Protein AF-A0A176J4G0-F1 (afdb_monomer)

Secondary structure (DSSP, 8-state):
-HHHHHHHHHHHHHHHHHHHHHHHHHHHHHHHHHHHHHHHHHHHHHHHHHHHHHHHHHHHHHHHHHHHS-------HHHHHHHHHT-TT----HHHHHHHHHHHHHHHHHHHHHHHHHHHHHHHHHHHTHHHHHHHHHHHHHHHT--

Foldseek 3Di:
DVVVVVVVVVVVVVVVVVVVVVVVVVVVVVVVVVVVVVVVVLVVLLVVLVVLQVQLVVLLVVLVCCLVPVPDPQDDLVRQVVVQVVDPVRPDDPVVSVVVSVVVRVVSNVVSNVVSVVSNVVSVCSNVVSVVVNVVSVVVVVVVVVD

Radius of gyration: 36.3 Å; Cα contacts (8 Å, |Δi|>4): 70; chains: 1; bounding box: 66×18×117 Å

Sequence (147 aa):
MISLIVLFIAFMIIAAAGMAIFISKKEQQKGELDMTFRNLYVYLVLFATLMMSIGGSVGVFMSAADYLSAPSYQQSYTDFKAMKEGNPKEKATDEEIRAQYEDALQFEKERTRANALNGIIKSLGWIVIPLPVFLYFQRQVRLSKKD

Structure (mmCIF, N/CA/C/O backbone):
data_AF-A0A176J4G0-F1
#
_entry.id   AF-A0A176J4G0-F1
#
loop_
_atom_site.group_PDB
_atom_site.id
_atom_site.type_symbol
_atom_site.label_atom_id
_atom_site.label_alt_id
_atom_site.label_comp_id
_atom_site.label_asym_id
_atom_site.label_entity_id
_atom_site.label_seq_id
_atom_site.pdbx_PDB_ins_code
_atom_site.Cartn_x
_atom_site.Cartn_y
_atom_site.Cartn_z
_atom_site.occupancy
_atom_site.B_iso_or_equiv
_atom_site.auth_seq_id
_atom_site.auth_comp_id
_atom_site.auth_asym_id
_atom_site.auth_atom_id
_atom_site.pdbx_PDB_model_num
ATOM 1 N N . MET A 1 1 ? -26.372 2.934 76.018 1.00 70.69 1 MET A N 1
ATOM 2 C CA . MET A 1 1 ? -26.181 1.816 75.063 1.00 70.69 1 MET A CA 1
ATOM 3 C C . MET A 1 1 ? -26.959 2.005 73.763 1.00 70.69 1 MET A C 1
ATOM 5 O O . MET A 1 1 ? -26.332 1.949 72.720 1.00 70.69 1 MET A O 1
ATOM 9 N N . ILE A 1 2 ? -28.264 2.312 73.790 1.00 82.06 2 ILE A N 1
ATOM 10 C CA . ILE A 1 2 ? -29.081 2.500 72.566 1.00 82.06 2 ILE A CA 1
ATOM 11 C C . ILE A 1 2 ? -28.533 3.612 71.647 1.00 82.06 2 ILE A C 1
ATOM 13 O O . ILE A 1 2 ? -28.369 3.391 70.454 1.00 82.06 2 ILE A O 1
ATOM 17 N N . SER A 1 3 ? -28.152 4.769 72.202 1.00 84.50 3 SER A N 1
ATOM 18 C CA . SER A 1 3 ? -27.564 5.881 71.426 1.00 84.50 3 SER A CA 1
ATOM 19 C C . SER A 1 3 ? -26.260 5.497 70.695 1.00 84.50 3 SER A C 1
ATOM 21 O O . SER A 1 3 ? -26.066 5.855 69.538 1.00 84.50 3 SER A O 1
ATOM 23 N N . LEU A 1 4 ? -25.413 4.671 71.320 1.00 86.50 4 LEU A N 1
ATOM 24 C CA . LEU A 1 4 ? -24.169 4.158 70.727 1.00 86.50 4 LEU A CA 1
ATOM 25 C C . LEU A 1 4 ? -24.429 3.197 69.558 1.00 86.50 4 LEU A C 1
ATOM 27 O O . LEU A 1 4 ? -23.716 3.235 68.560 1.00 86.50 4 LEU A O 1
ATOM 31 N N . ILE A 1 5 ? -25.475 2.372 69.663 1.00 88.38 5 ILE A N 1
ATOM 32 C CA . ILE A 1 5 ? -25.882 1.437 68.605 1.00 88.38 5 ILE A CA 1
ATOM 33 C C . ILE A 1 5 ? -26.406 2.204 67.384 1.00 88.38 5 ILE A C 1
ATOM 35 O O . ILE A 1 5 ? -26.027 1.894 66.259 1.00 88.38 5 ILE A O 1
ATOM 39 N N . VAL A 1 6 ? -27.218 3.245 67.592 1.00 90.44 6 VAL A N 1
ATOM 40 C CA . VAL A 1 6 ? -27.746 4.078 66.496 1.00 90.44 6 VAL A CA 1
ATOM 41 C C . VAL A 1 6 ? -26.619 4.809 65.760 1.00 90.44 6 VAL A C 1
ATOM 43 O O . VAL A 1 6 ? -26.606 4.840 64.530 1.00 90.44 6 VAL A O 1
ATOM 46 N N . LEU A 1 7 ? -25.635 5.336 66.494 1.00 89.25 7 LEU A N 1
ATOM 47 C CA . LEU A 1 7 ? -24.474 6.021 65.915 1.00 89.25 7 LEU A CA 1
ATOM 48 C C . LEU A 1 7 ? -23.591 5.067 65.096 1.00 89.25 7 LEU A C 1
ATOM 50 O O . LEU A 1 7 ? -23.122 5.424 64.017 1.00 89.25 7 LEU A O 1
ATOM 54 N N . PHE A 1 8 ? -23.422 3.833 65.574 1.00 89.25 8 PHE A N 1
ATOM 55 C CA . PHE A 1 8 ? -22.681 2.792 64.864 1.00 89.25 8 PHE A CA 1
ATOM 56 C C . PHE A 1 8 ? -23.388 2.349 63.573 1.00 89.25 8 PHE A C 1
ATOM 58 O O . PHE A 1 8 ? -22.748 2.204 62.532 1.00 89.25 8 PHE A O 1
ATOM 65 N N . ILE A 1 9 ? -24.716 2.197 63.609 1.00 90.56 9 ILE A N 1
ATOM 66 C CA . ILE A 1 9 ? -25.519 1.862 62.424 1.00 90.56 9 ILE A CA 1
ATOM 67 C C . ILE A 1 9 ? -25.454 2.993 61.388 1.00 90.56 9 ILE A C 1
ATOM 69 O O . ILE A 1 9 ? -25.227 2.728 60.209 1.00 90.56 9 ILE A O 1
ATOM 73 N N . ALA A 1 10 ? -25.582 4.254 61.815 1.00 89.31 10 ALA A N 1
ATOM 74 C CA . ALA A 1 10 ? -25.460 5.404 60.920 1.00 89.31 10 ALA A CA 1
ATOM 75 C C . ALA A 1 10 ? -24.073 5.472 60.253 1.00 89.31 10 ALA A C 1
ATOM 77 O O . ALA A 1 10 ? -23.976 5.693 59.046 1.00 89.31 10 ALA A O 1
ATOM 78 N N . PHE A 1 11 ? -23.003 5.207 61.010 1.00 91.88 11 PHE A N 1
ATOM 79 C CA . PHE A 1 11 ? -21.640 5.144 60.479 1.00 91.88 11 PHE A CA 1
ATOM 80 C C . PHE A 1 11 ? -21.469 4.031 59.433 1.00 91.88 11 PHE A C 1
ATOM 82 O O . PHE A 1 11 ? -20.905 4.272 58.366 1.00 91.88 11 PHE A O 1
ATOM 89 N N . MET A 1 12 ? -22.008 2.835 59.693 1.00 90.38 12 MET A N 1
ATOM 90 C CA . MET A 1 12 ? -21.959 1.708 58.752 1.00 90.38 12 MET A CA 1
ATOM 91 C C . MET A 1 12 ? -22.694 2.004 57.441 1.00 90.38 12 MET A C 1
ATOM 93 O O . MET A 1 12 ? -22.205 1.642 56.373 1.00 90.38 12 MET A O 1
ATOM 97 N N . ILE A 1 13 ? -23.833 2.701 57.497 1.00 90.81 13 ILE A N 1
ATOM 98 C CA . ILE A 1 13 ? -24.586 3.093 56.297 1.00 90.81 13 ILE A CA 1
ATOM 99 C C . ILE A 1 13 ? -23.786 4.097 55.458 1.00 90.81 13 ILE A C 1
ATOM 101 O O . ILE A 1 13 ? -23.693 3.945 54.241 1.00 90.81 13 ILE A O 1
ATOM 105 N N . ILE A 1 1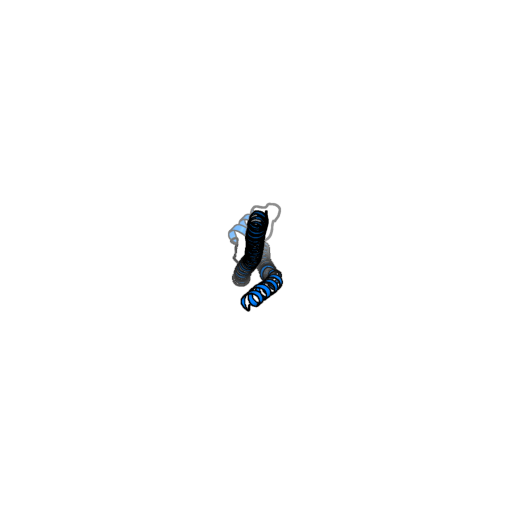4 ? -23.158 5.089 56.097 1.00 89.38 14 ILE A N 1
ATOM 106 C CA . ILE A 1 14 ? -22.323 6.083 55.405 1.00 89.38 14 ILE A CA 1
ATOM 107 C C . ILE A 1 14 ? -21.087 5.417 54.786 1.00 89.38 14 ILE A C 1
ATOM 109 O O . ILE A 1 14 ? -20.750 5.693 53.634 1.00 89.38 14 ILE A O 1
ATOM 113 N N . ALA A 1 15 ? -20.441 4.500 55.512 1.00 84.75 15 ALA A N 1
ATOM 114 C CA . ALA A 1 15 ? -19.300 3.742 55.009 1.00 84.75 15 ALA A CA 1
ATOM 115 C C . ALA A 1 15 ? -19.682 2.858 53.809 1.00 84.75 15 ALA A C 1
ATOM 117 O O . ALA A 1 15 ? -18.977 2.859 52.799 1.00 84.75 15 ALA A O 1
ATOM 118 N N . ALA A 1 16 ? -20.821 2.161 53.876 1.00 82.19 16 ALA A N 1
ATOM 119 C CA . ALA A 1 16 ? -21.328 1.338 52.781 1.00 82.19 16 ALA A CA 1
ATOM 120 C C . ALA A 1 16 ? -21.687 2.177 51.542 1.00 82.19 16 ALA A C 1
ATOM 122 O O . ALA A 1 16 ? -21.316 1.812 50.426 1.00 82.19 16 ALA A O 1
ATOM 123 N N . ALA A 1 17 ? -22.337 3.330 51.728 1.00 82.94 17 ALA A N 1
ATOM 124 C CA . ALA A 1 17 ? -22.653 4.255 50.641 1.00 82.94 17 ALA A CA 1
ATOM 125 C C . ALA A 1 17 ? -21.380 4.822 49.987 1.00 82.94 17 ALA A C 1
ATOM 127 O O . ALA A 1 17 ? -21.266 4.839 48.761 1.00 82.94 17 ALA A O 1
ATOM 128 N N . GLY A 1 18 ? -20.387 5.216 50.792 1.00 83.31 18 GLY A N 1
ATOM 129 C CA . GLY A 1 18 ? -19.086 5.668 50.295 1.00 83.31 18 GLY A CA 1
ATOM 130 C C . GLY A 1 18 ? -18.355 4.587 49.493 1.00 83.31 18 GLY A C 1
ATOM 131 O O . GLY A 1 18 ? -17.811 4.869 48.425 1.00 83.31 18 GLY A O 1
ATOM 132 N N . MET A 1 19 ? -18.403 3.336 49.957 1.00 76.25 19 MET A N 1
ATOM 133 C CA . MET A 1 19 ? -17.782 2.195 49.282 1.00 76.25 19 MET A CA 1
ATOM 134 C C . MET A 1 19 ? -18.490 1.857 47.957 1.00 76.25 19 MET A C 1
ATOM 136 O O . MET A 1 19 ? -17.822 1.649 46.945 1.00 76.25 19 MET A O 1
ATOM 140 N N . ALA A 1 20 ? -19.826 1.898 47.920 1.00 73.94 20 ALA A N 1
ATOM 141 C CA . ALA A 1 20 ? -20.616 1.692 46.703 1.00 73.94 20 ALA A CA 1
ATOM 142 C C . ALA A 1 20 ? -20.340 2.759 45.629 1.00 73.94 20 ALA A C 1
ATOM 144 O O . ALA A 1 20 ? -20.169 2.432 44.451 1.00 73.94 20 ALA A O 1
ATOM 145 N N . ILE A 1 21 ? -20.229 4.031 46.027 1.00 81.81 21 ILE A N 1
ATOM 146 C CA . ILE A 1 21 ? -19.866 5.129 45.117 1.00 81.81 21 ILE A CA 1
ATOM 147 C C . ILE A 1 21 ? -18.441 4.934 44.578 1.00 81.81 21 ILE A C 1
ATOM 149 O O . ILE A 1 21 ? -18.193 5.149 43.391 1.00 81.81 21 ILE A O 1
ATOM 153 N N . PHE A 1 22 ? -17.504 4.502 45.426 1.00 75.44 22 PHE A N 1
ATOM 154 C CA . PHE A 1 22 ? -16.112 4.282 45.030 1.00 75.44 22 PHE A CA 1
ATOM 155 C C . PHE A 1 22 ? -15.964 3.129 44.026 1.00 75.44 22 PHE A C 1
ATOM 157 O O . PHE A 1 22 ? -15.253 3.267 43.028 1.00 75.44 22 PHE A O 1
ATOM 164 N N . ILE A 1 23 ? -16.676 2.019 44.249 1.00 74.62 23 ILE A N 1
ATOM 165 C CA . ILE A 1 23 ? -16.727 0.879 43.321 1.00 74.62 23 ILE A CA 1
ATOM 166 C C . ILE A 1 23 ? -17.331 1.319 41.982 1.00 74.62 23 ILE A C 1
ATOM 168 O O . ILE A 1 23 ? -16.722 1.093 40.938 1.00 74.62 23 ILE A O 1
ATOM 172 N N . SER A 1 24 ? -18.450 2.048 42.018 1.00 69.62 24 SER A N 1
ATOM 173 C CA . SER A 1 24 ? -19.135 2.521 40.807 1.00 69.62 24 SER A CA 1
ATOM 174 C C . SER A 1 24 ? -18.258 3.458 39.968 1.00 69.62 24 SER A C 1
ATOM 176 O O . SER A 1 24 ? -18.197 3.321 38.748 1.00 69.62 24 SER A O 1
ATOM 178 N N . LYS A 1 25 ? -17.515 4.379 40.604 1.00 75.88 25 LYS A N 1
ATOM 179 C CA . LYS A 1 25 ? -16.568 5.265 39.901 1.00 75.88 25 LYS A CA 1
ATOM 180 C C . LYS A 1 25 ? -15.416 4.498 39.261 1.00 75.88 25 LYS A C 1
ATOM 182 O O . LYS A 1 25 ? -15.050 4.793 38.129 1.00 75.88 25 LYS A O 1
ATOM 187 N N . LYS A 1 26 ? -14.850 3.513 39.965 1.00 68.69 26 LYS A N 1
ATOM 188 C CA . LYS A 1 26 ? -13.753 2.688 39.440 1.00 68.69 26 LYS A CA 1
ATOM 189 C C . LYS A 1 26 ? -14.202 1.860 38.235 1.00 68.69 26 LYS A C 1
ATOM 191 O O . LYS A 1 26 ? -13.443 1.709 37.283 1.00 68.69 26 LYS A O 1
ATOM 196 N N . GLU A 1 27 ? -15.423 1.340 38.272 1.00 69.88 27 GLU A N 1
ATOM 197 C CA . GLU A 1 27 ? -16.000 0.534 37.196 1.00 69.88 27 GLU A CA 1
ATOM 198 C C . GLU A 1 27 ? -16.363 1.382 35.970 1.00 69.88 27 GLU A C 1
ATOM 200 O O . GLU A 1 27 ? -16.001 1.010 34.855 1.00 69.88 27 GLU A O 1
ATOM 205 N N . GLN A 1 28 ? -16.934 2.577 36.170 1.00 72.44 28 GLN A N 1
ATOM 206 C CA . GLN A 1 28 ? -17.139 3.542 35.084 1.00 72.44 28 GLN A CA 1
ATOM 207 C C . GLN A 1 28 ? -15.824 3.988 34.441 1.00 72.44 28 GLN A C 1
ATOM 209 O O . GLN A 1 28 ? -15.699 3.940 33.222 1.00 72.44 28 GLN A O 1
ATOM 214 N N . GLN A 1 29 ? -14.821 4.350 35.244 1.00 72.00 29 GLN A N 1
ATOM 215 C CA . GLN A 1 29 ? -13.528 4.800 34.729 1.00 72.00 29 GLN A CA 1
ATOM 216 C C . GLN A 1 29 ? -12.811 3.685 33.950 1.00 72.00 29 GLN A C 1
ATOM 218 O O . GLN A 1 29 ? -12.200 3.936 32.914 1.00 72.00 29 GLN A O 1
ATOM 223 N N . LYS A 1 30 ? -12.924 2.431 34.409 1.00 69.50 30 LYS A N 1
ATOM 224 C CA . LYS A 1 30 ? -12.381 1.264 33.704 1.00 69.50 30 LYS A CA 1
ATOM 225 C C . LYS A 1 30 ? -13.118 0.997 32.385 1.00 69.50 30 LYS A C 1
ATOM 227 O O . LYS A 1 30 ? -12.459 0.696 31.394 1.00 69.50 30 LYS A O 1
ATOM 232 N N . GLY A 1 31 ? -14.445 1.146 32.359 1.00 71.44 31 GLY A N 1
ATOM 233 C CA . GLY A 1 31 ? -15.247 1.039 31.135 1.00 71.44 31 GLY A CA 1
ATOM 234 C C . GLY A 1 31 ? -14.935 2.139 30.114 1.00 71.44 31 GLY A C 1
ATOM 235 O O . GLY A 1 31 ? -14.799 1.855 28.927 1.00 71.44 31 GLY A O 1
ATOM 236 N N . GLU A 1 32 ? -14.740 3.377 30.570 1.00 71.81 32 GLU A N 1
ATOM 237 C CA . GLU A 1 32 ? -14.391 4.525 29.723 1.00 71.81 32 GLU A CA 1
ATOM 238 C C . GLU A 1 32 ? -12.991 4.383 29.096 1.00 71.81 32 GLU A C 1
ATOM 240 O O . GLU A 1 32 ? -12.802 4.630 27.899 1.00 71.81 32 GLU A O 1
ATOM 245 N N . LEU A 1 33 ? -12.011 3.907 29.874 1.00 68.88 33 LEU A N 1
ATOM 246 C CA . LEU A 1 33 ? -10.673 3.579 29.372 1.00 68.88 33 LEU A CA 1
ATOM 247 C C . LEU A 1 33 ? -10.715 2.472 28.308 1.00 68.88 33 LEU A C 1
ATOM 249 O O . LEU A 1 33 ? -10.086 2.618 27.259 1.00 68.88 33 LEU A O 1
ATOM 253 N N . ASP A 1 34 ? -11.475 1.399 28.536 1.00 77.88 34 ASP A N 1
ATOM 254 C CA . ASP A 1 34 ? -11.586 0.276 27.594 1.00 77.88 34 ASP A CA 1
ATOM 255 C C . ASP A 1 34 ? -12.228 0.703 26.259 1.00 77.88 34 ASP A C 1
ATOM 257 O O . ASP A 1 34 ? -11.716 0.402 25.176 1.00 77.88 34 ASP A O 1
ATOM 261 N N . MET A 1 35 ? -13.286 1.521 26.318 1.00 77.31 35 MET A N 1
ATOM 262 C CA . MET A 1 35 ? -13.902 2.129 25.130 1.00 77.31 35 MET A CA 1
ATOM 263 C C . MET A 1 35 ? -12.922 3.035 24.370 1.00 77.31 35 MET A C 1
ATOM 265 O O . MET A 1 35 ? -12.879 3.010 23.137 1.00 77.31 35 MET A O 1
ATOM 269 N N . THR A 1 36 ? -12.096 3.799 25.089 1.00 81.19 36 THR A N 1
ATOM 270 C CA . THR A 1 36 ? -11.095 4.693 24.490 1.00 81.19 36 THR A CA 1
ATOM 271 C C . THR A 1 36 ? -10.010 3.910 23.748 1.00 81.19 36 THR A C 1
ATOM 273 O O . THR A 1 36 ? -9.702 4.231 22.597 1.00 81.19 36 THR A O 1
ATOM 276 N N . PHE A 1 37 ? -9.466 2.847 24.350 1.00 83.50 37 PHE A N 1
ATOM 277 C CA . PHE A 1 37 ? -8.463 1.998 23.696 1.00 83.50 37 PHE A CA 1
ATOM 278 C C . PHE A 1 37 ? -9.027 1.258 22.486 1.00 83.50 37 PHE A C 1
ATOM 280 O O . PHE A 1 37 ? -8.365 1.185 21.448 1.00 83.50 37 PHE A O 1
ATOM 287 N N . ARG A 1 38 ? -10.266 0.763 22.581 1.00 84.94 38 ARG A N 1
ATOM 288 C CA . ARG A 1 38 ? -10.958 0.142 21.449 1.00 84.94 38 ARG A CA 1
ATOM 289 C C . ARG A 1 38 ? -11.099 1.120 20.287 1.00 84.94 38 ARG A C 1
ATOM 291 O O . ARG A 1 38 ? -10.759 0.773 19.159 1.00 84.94 38 ARG A O 1
ATOM 298 N N . ASN A 1 39 ? -11.550 2.343 20.557 1.00 86.12 39 ASN A N 1
ATOM 299 C CA . ASN A 1 39 ? -11.691 3.372 19.531 1.00 86.12 39 ASN A CA 1
ATOM 300 C C . ASN A 1 39 ? -10.341 3.729 18.901 1.00 86.12 39 ASN A C 1
ATOM 302 O O . ASN A 1 39 ? -10.241 3.784 17.676 1.00 86.12 39 ASN A O 1
ATOM 306 N N . LEU A 1 40 ? -9.292 3.900 19.712 1.00 88.31 40 LEU A N 1
ATOM 307 C CA . LEU A 1 40 ? -7.940 4.154 19.216 1.00 88.31 40 LEU A CA 1
ATOM 308 C C . LEU A 1 40 ? -7.461 3.031 18.287 1.00 88.31 40 LEU A C 1
ATOM 310 O O . LEU A 1 40 ? -6.980 3.313 17.192 1.00 88.31 40 LEU A O 1
ATOM 314 N N . TYR A 1 41 ? -7.640 1.768 18.683 1.00 90.00 41 TYR A N 1
ATOM 315 C CA . TYR A 1 41 ? -7.286 0.614 17.856 1.00 90.00 41 TYR A CA 1
ATOM 316 C C . TYR A 1 41 ? -8.015 0.629 16.507 1.00 90.00 41 TYR A C 1
ATOM 318 O O . TYR A 1 41 ? -7.382 0.506 15.459 1.00 90.00 41 TYR A O 1
ATOM 326 N N . VAL A 1 42 ? -9.334 0.838 16.520 1.00 90.00 42 VAL A N 1
ATOM 327 C CA . VAL A 1 42 ? -10.144 0.895 15.296 1.00 90.00 42 VAL A CA 1
ATOM 328 C C . VAL A 1 42 ? -9.658 2.013 14.372 1.00 90.00 42 VAL A C 1
ATOM 330 O O . VAL A 1 42 ? -9.470 1.784 13.176 1.00 90.00 42 VAL A O 1
ATOM 333 N N . TYR A 1 43 ? -9.395 3.206 14.912 1.00 90.69 43 TYR A N 1
ATOM 334 C CA . TYR A 1 43 ? -8.882 4.322 14.119 1.00 90.69 43 TYR A CA 1
ATOM 335 C C . TYR A 1 43 ? -7.471 4.075 13.581 1.00 90.69 43 TYR A C 1
ATOM 337 O O . TYR A 1 43 ? -7.201 4.455 12.445 1.00 90.69 43 TYR A O 1
ATOM 345 N N . LEU A 1 44 ? -6.592 3.401 14.326 1.00 94.25 44 LEU A N 1
ATOM 346 C CA . LEU A 1 44 ? -5.260 3.028 13.838 1.00 94.25 44 LEU A CA 1
ATOM 347 C C . LEU A 1 44 ? -5.338 2.048 12.664 1.00 94.25 44 LEU A C 1
ATOM 349 O O . LEU A 1 44 ? -4.636 2.225 11.669 1.00 94.25 44 LEU A O 1
ATOM 353 N N . VAL A 1 45 ? -6.219 1.047 12.735 1.00 92.69 45 VAL A N 1
ATOM 354 C CA . VAL A 1 45 ? -6.428 0.104 11.626 1.00 92.69 45 VAL A CA 1
ATOM 355 C C . VAL A 1 45 ? -7.020 0.815 10.404 1.00 92.69 45 VAL A C 1
ATOM 357 O O . VAL A 1 45 ? -6.558 0.613 9.277 1.00 92.69 45 VAL A O 1
ATOM 360 N N . LEU A 1 46 ? -8.008 1.693 10.605 1.00 93.19 46 LEU A N 1
ATOM 361 C CA . LEU A 1 46 ? -8.579 2.504 9.524 1.00 93.19 46 LEU A CA 1
ATOM 362 C C . LEU A 1 46 ? -7.541 3.449 8.905 1.00 93.19 46 LEU A C 1
ATOM 364 O O . LEU A 1 46 ? -7.505 3.618 7.690 1.00 93.19 46 LEU A O 1
ATOM 368 N N . PHE A 1 47 ? -6.652 4.016 9.716 1.00 95.19 47 PHE A N 1
ATOM 369 C CA . PHE A 1 47 ? -5.552 4.842 9.236 1.00 95.19 47 PHE A CA 1
ATOM 370 C C . PHE A 1 47 ? -4.547 4.031 8.408 1.00 95.19 47 PHE A C 1
ATOM 372 O O . PHE A 1 47 ? -4.177 4.445 7.310 1.00 95.19 47 PHE A O 1
ATOM 379 N N . ALA A 1 48 ? -4.148 2.848 8.880 1.00 95.06 48 ALA A N 1
ATOM 380 C CA . ALA A 1 48 ? -3.220 1.982 8.158 1.00 95.06 48 ALA A CA 1
ATOM 381 C C . ALA A 1 48 ? -3.791 1.542 6.798 1.00 95.06 48 ALA A C 1
ATOM 383 O O . ALA A 1 48 ? -3.108 1.626 5.778 1.00 95.06 48 ALA A O 1
ATOM 384 N N . THR A 1 49 ? -5.063 1.136 6.764 1.00 94.69 49 THR A N 1
ATOM 385 C CA . THR A 1 49 ? -5.757 0.744 5.522 1.00 94.69 49 THR A CA 1
ATOM 386 C C . THR A 1 49 ? -5.938 1.917 4.554 1.00 94.69 49 THR A C 1
ATOM 388 O O . THR A 1 49 ? -5.794 1.737 3.341 1.00 94.69 49 THR A O 1
ATOM 391 N N . LEU A 1 50 ? -6.171 3.129 5.067 1.00 94.75 50 LEU A N 1
ATOM 392 C CA . LEU A 1 50 ? -6.197 4.352 4.265 1.00 94.75 50 LEU A CA 1
ATOM 393 C C . LEU A 1 50 ? -4.830 4.632 3.626 1.00 94.75 50 LEU A C 1
ATOM 395 O O . LEU A 1 50 ? -4.755 4.823 2.414 1.00 94.75 50 LEU A O 1
ATOM 399 N N . MET A 1 51 ? -3.749 4.608 4.412 1.00 94.06 51 MET A N 1
ATOM 400 C CA . MET A 1 51 ? -2.385 4.812 3.904 1.00 94.06 51 MET A CA 1
ATOM 401 C C . MET A 1 51 ? -2.013 3.771 2.842 1.00 94.06 51 MET A C 1
ATOM 403 O O . MET A 1 51 ? -1.467 4.118 1.795 1.00 94.06 51 MET A O 1
ATOM 407 N N . MET A 1 52 ? -2.377 2.508 3.074 1.00 94.00 52 MET A N 1
ATOM 408 C CA . MET A 1 52 ? -2.176 1.405 2.132 1.00 94.00 52 MET A CA 1
ATOM 409 C C . MET A 1 52 ? -2.886 1.663 0.791 1.00 94.00 52 MET A C 1
ATOM 411 O O . MET A 1 52 ? -2.286 1.518 -0.275 1.00 94.00 52 MET A O 1
ATOM 415 N N . SER A 1 53 ? -4.136 2.132 0.848 1.00 95.44 53 SER A N 1
ATOM 416 C CA . SER A 1 53 ? -4.952 2.438 -0.333 1.00 95.44 53 SER A CA 1
ATOM 417 C C . SER A 1 53 ? -4.428 3.647 -1.114 1.00 95.44 53 SER A C 1
ATOM 419 O O . SER A 1 53 ? -4.437 3.637 -2.347 1.00 95.44 53 SER A O 1
ATOM 421 N N . ILE A 1 54 ? -3.939 4.681 -0.419 1.00 95.25 54 ILE A N 1
ATOM 422 C CA . ILE A 1 54 ? -3.310 5.851 -1.050 1.00 95.25 54 ILE A CA 1
ATOM 423 C C . ILE A 1 54 ? -2.028 5.429 -1.778 1.00 95.25 54 ILE A C 1
ATOM 425 O O . ILE A 1 54 ? -1.868 5.750 -2.956 1.00 95.25 54 ILE A O 1
ATOM 429 N N . GLY A 1 55 ? -1.153 4.658 -1.121 1.00 94.06 55 GLY A N 1
ATOM 430 C CA . GLY A 1 55 ? 0.076 4.145 -1.734 1.00 94.06 55 GLY A CA 1
ATOM 431 C C . GLY A 1 55 ? -0.195 3.271 -2.963 1.00 94.06 55 GLY A C 1
ATOM 432 O O . GLY A 1 55 ? 0.440 3.446 -4.003 1.00 94.06 55 GLY A O 1
ATOM 433 N N . GLY A 1 56 ? -1.197 2.389 -2.882 1.00 95.31 56 GLY A N 1
ATOM 434 C CA . GLY A 1 56 ? -1.650 1.597 -4.025 1.00 95.31 56 GLY A CA 1
ATOM 435 C C . GLY A 1 56 ? -2.163 2.466 -5.175 1.00 95.31 56 GLY A C 1
ATOM 436 O O . GLY A 1 56 ? -1.768 2.264 -6.318 1.00 95.31 56 GLY A O 1
ATOM 437 N N . SER A 1 57 ? -2.973 3.485 -4.885 1.00 95.94 57 SER A N 1
ATOM 438 C CA . SER A 1 57 ? -3.531 4.375 -5.914 1.00 95.94 57 SER A CA 1
ATOM 439 C C . SER A 1 57 ? -2.435 5.119 -6.678 1.00 95.94 57 SER A C 1
ATOM 441 O O . SER A 1 57 ? -2.420 5.090 -7.907 1.00 95.94 57 SER A O 1
ATOM 443 N N . VAL A 1 58 ? -1.472 5.719 -5.967 1.00 96.88 58 VAL A N 1
ATOM 444 C CA . VAL A 1 58 ? -0.317 6.390 -6.590 1.00 96.88 58 VAL A CA 1
ATOM 445 C C . VAL A 1 58 ? 0.481 5.411 -7.456 1.00 96.88 58 VAL A C 1
ATOM 447 O O . VAL A 1 58 ? 0.810 5.735 -8.596 1.00 96.88 58 VAL A O 1
ATOM 450 N N . GLY A 1 59 ? 0.725 4.191 -6.968 1.00 96.56 59 GLY A N 1
ATOM 451 C CA . GLY A 1 59 ? 1.440 3.161 -7.724 1.00 96.56 59 GLY A CA 1
ATOM 452 C C . GLY A 1 59 ? 0.731 2.729 -9.015 1.00 96.56 59 GLY A C 1
ATOM 453 O O . GLY A 1 59 ? 1.398 2.516 -10.030 1.00 96.56 59 GLY A O 1
ATOM 454 N N . VAL A 1 60 ? -0.609 2.665 -9.013 1.00 97.00 60 VAL A N 1
ATOM 455 C CA . VAL A 1 60 ? -1.396 2.402 -10.231 1.00 97.00 60 VAL A CA 1
ATOM 456 C C . VAL A 1 60 ? -1.188 3.519 -11.248 1.00 97.00 60 VAL A C 1
ATOM 458 O O . VAL A 1 60 ? -0.910 3.223 -12.406 1.00 97.00 60 VAL A O 1
ATOM 461 N N . PHE A 1 61 ? -1.278 4.787 -10.835 1.00 96.19 61 PHE A N 1
ATOM 462 C CA . PHE A 1 61 ? -1.083 5.920 -11.745 1.00 96.19 61 PHE A CA 1
ATOM 463 C C . PHE A 1 61 ? 0.334 5.976 -12.317 1.00 96.19 61 PHE A C 1
ATOM 465 O O . PHE A 1 61 ? 0.483 6.188 -13.517 1.00 96.19 61 PHE A O 1
ATOM 472 N N . MET A 1 62 ? 1.358 5.742 -11.492 1.00 93.69 62 MET A N 1
ATOM 473 C CA . MET A 1 62 ? 2.748 5.682 -11.957 1.00 93.69 62 MET A CA 1
ATOM 474 C C . MET A 1 62 ? 2.937 4.569 -12.987 1.00 93.69 62 MET A C 1
ATOM 476 O O . MET A 1 62 ? 3.398 4.818 -14.093 1.00 93.69 62 MET A O 1
ATOM 480 N N . SER A 1 63 ? 2.489 3.356 -12.665 1.00 94.75 63 SER A N 1
ATOM 481 C CA . SER A 1 63 ? 2.645 2.208 -13.561 1.00 94.75 63 SER A CA 1
ATOM 482 C C . SER A 1 63 ? 1.820 2.363 -14.846 1.00 94.75 63 SER A C 1
ATOM 484 O O . SER A 1 63 ? 2.246 1.947 -15.918 1.00 94.75 63 SER A O 1
ATOM 486 N N . ALA A 1 64 ? 0.643 2.991 -14.774 1.00 94.56 64 ALA A N 1
ATOM 487 C CA . ALA A 1 64 ? -0.154 3.316 -15.954 1.00 94.56 64 ALA A CA 1
ATOM 488 C C . ALA A 1 64 ? 0.531 4.372 -16.835 1.00 94.56 64 ALA A C 1
ATOM 490 O O . ALA A 1 64 ? 0.519 4.242 -18.059 1.00 94.56 64 ALA A O 1
ATOM 491 N N . ALA A 1 65 ? 1.161 5.381 -16.228 1.00 93.44 65 ALA A N 1
ATOM 492 C CA . ALA A 1 65 ? 1.971 6.351 -16.954 1.00 93.44 65 ALA A CA 1
ATOM 493 C C . ALA A 1 65 ? 3.165 5.664 -17.633 1.00 93.44 65 ALA A C 1
ATOM 495 O O . ALA A 1 65 ? 3.348 5.839 -18.831 1.00 93.44 65 ALA A O 1
ATOM 496 N N . ASP A 1 66 ? 3.895 4.796 -16.931 1.00 90.06 66 ASP A N 1
ATOM 497 C CA . ASP A 1 66 ? 5.022 4.044 -17.502 1.00 90.06 66 ASP A CA 1
ATOM 498 C C . ASP A 1 66 ? 4.593 3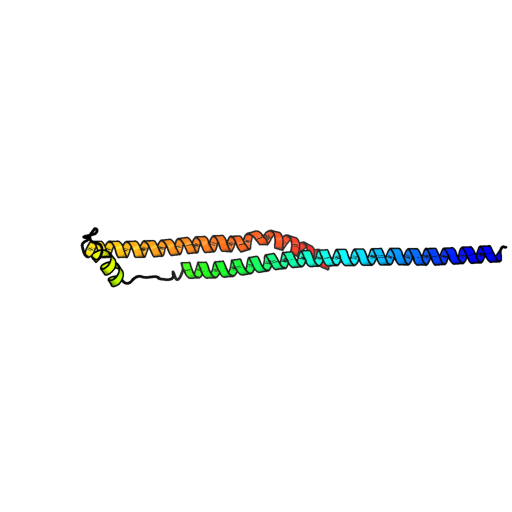.102 -18.640 1.00 90.06 66 ASP A C 1
ATOM 500 O O . ASP A 1 66 ? 5.357 2.845 -19.569 1.00 90.06 66 ASP A O 1
ATOM 504 N N . TYR A 1 67 ? 3.357 2.595 -18.615 1.00 90.75 67 TYR A N 1
ATOM 505 C CA . TYR A 1 67 ? 2.812 1.791 -19.709 1.00 90.75 67 TYR A CA 1
ATOM 506 C C . TYR A 1 67 ? 2.515 2.630 -20.965 1.00 90.75 67 TYR A C 1
ATOM 508 O O . TYR A 1 67 ? 2.802 2.197 -22.086 1.00 90.75 67 TYR A O 1
ATOM 516 N N . LEU A 1 68 ? 1.932 3.822 -20.787 1.00 90.44 68 LEU A N 1
ATOM 517 C CA . LEU A 1 68 ? 1.545 4.724 -21.879 1.00 90.44 68 LEU A CA 1
ATOM 518 C C . LEU A 1 68 ? 2.746 5.482 -22.457 1.00 90.44 68 LEU A C 1
ATOM 520 O O . LEU A 1 68 ? 2.884 5.600 -23.674 1.00 90.44 68 LEU A O 1
ATOM 524 N N . SER A 1 69 ? 3.620 5.972 -21.586 1.00 86.44 69 SER A N 1
ATOM 525 C CA . SER A 1 69 ? 4.827 6.724 -21.907 1.00 86.44 69 SER A CA 1
ATOM 526 C C . SER A 1 69 ? 6.047 5.993 -21.362 1.00 86.44 69 SER A C 1
ATOM 528 O O . SER A 1 69 ? 6.691 6.465 -20.427 1.00 86.44 69 SER A O 1
ATOM 530 N N . ALA A 1 70 ? 6.350 4.831 -21.950 1.00 74.94 70 ALA A N 1
ATOM 531 C CA . ALA A 1 70 ? 7.514 4.034 -21.577 1.00 74.94 70 ALA A CA 1
ATOM 532 C C . ALA A 1 70 ? 8.780 4.913 -21.583 1.00 74.94 70 ALA A C 1
ATOM 534 O O . ALA A 1 70 ? 9.137 5.437 -22.647 1.00 74.94 70 ALA A O 1
ATOM 535 N N . PRO A 1 71 ? 9.449 5.104 -20.429 1.00 68.31 71 PRO A N 1
ATOM 536 C CA . PRO A 1 71 ? 10.640 5.933 -20.352 1.00 68.31 71 PRO A CA 1
ATOM 537 C C . PRO A 1 71 ? 11.712 5.331 -21.254 1.00 68.31 71 PRO A C 1
ATOM 539 O O . PRO A 1 71 ? 12.167 4.204 -21.064 1.00 68.31 71 PRO A O 1
ATOM 542 N N . SER A 1 72 ? 12.083 6.072 -22.293 1.00 60.22 72 SER A N 1
ATOM 543 C CA . SER A 1 72 ? 12.993 5.566 -23.304 1.00 60.22 72 SER A CA 1
ATOM 544 C C . SER A 1 72 ? 14.431 5.798 -22.842 1.00 60.22 72 SER A C 1
ATOM 546 O O . SER A 1 72 ? 15.034 6.824 -23.152 1.00 60.22 72 SER A O 1
ATOM 548 N N . TYR A 1 73 ? 15.002 4.844 -22.109 1.00 58.53 73 TYR A N 1
ATOM 549 C CA . TYR A 1 73 ? 16.460 4.723 -22.034 1.00 58.53 73 TYR A CA 1
ATOM 550 C C . TYR A 1 73 ? 16.949 4.185 -23.387 1.00 58.53 73 TYR A C 1
ATOM 552 O O . TYR A 1 73 ? 17.249 3.007 -23.550 1.00 58.53 73 TYR A O 1
ATOM 560 N N . GLN A 1 74 ? 16.919 5.044 -24.407 1.00 64.31 74 GLN A N 1
ATOM 561 C CA . GLN A 1 74 ? 17.435 4.722 -25.730 1.00 64.31 74 GLN A CA 1
ATOM 562 C C . GLN A 1 74 ? 18.922 5.050 -25.741 1.00 64.31 74 GLN A C 1
ATOM 564 O O . GLN A 1 74 ? 19.312 6.216 -25.737 1.00 64.31 74 GLN A O 1
ATOM 569 N N . GLN A 1 75 ? 19.756 4.016 -25.751 1.00 69.56 75 GLN A N 1
ATOM 570 C CA . GLN A 1 75 ? 21.143 4.169 -26.169 1.00 69.56 75 GLN A CA 1
ATOM 571 C C . GLN A 1 75 ? 21.143 4.615 -27.637 1.00 69.56 75 GLN A C 1
ATOM 573 O O . GLN A 1 75 ? 20.383 4.072 -28.447 1.00 69.56 75 GLN A O 1
ATOM 578 N N . SER A 1 76 ? 21.957 5.614 -27.988 1.00 80.44 76 SER A N 1
ATOM 579 C CA . SER A 1 76 ? 22.083 6.041 -29.383 1.00 80.44 76 SER A CA 1
ATOM 580 C C . SER A 1 76 ? 22.596 4.879 -30.232 1.00 80.44 76 SER A C 1
ATOM 582 O O . SER A 1 76 ? 23.469 4.123 -29.796 1.00 80.44 76 SER A O 1
ATOM 584 N N . TYR A 1 77 ? 22.104 4.759 -31.467 1.00 79.06 77 TYR A N 1
ATOM 585 C CA . TYR A 1 77 ? 22.623 3.784 -32.429 1.00 79.06 77 TYR A CA 1
ATOM 586 C C . TYR A 1 77 ? 24.146 3.908 -32.601 1.00 79.06 77 TYR A C 1
ATOM 588 O O . TYR A 1 77 ? 24.839 2.904 -32.736 1.00 79.06 77 TYR A O 1
ATOM 596 N N . THR A 1 78 ? 24.685 5.131 -32.529 1.00 79.56 78 THR A N 1
ATOM 597 C CA . THR A 1 78 ? 26.133 5.387 -32.597 1.00 79.56 78 THR A CA 1
ATOM 598 C C . THR A 1 78 ? 26.892 4.706 -31.466 1.00 79.56 78 THR A C 1
ATOM 600 O O . THR A 1 78 ? 27.938 4.106 -31.698 1.00 79.56 78 THR A O 1
ATOM 603 N N . ASP A 1 79 ? 26.340 4.751 -30.258 1.00 80.94 79 ASP A N 1
ATOM 604 C CA . ASP A 1 79 ? 26.971 4.198 -29.063 1.00 80.94 79 ASP A CA 1
ATOM 605 C C . ASP A 1 79 ? 26.838 2.674 -29.053 1.00 80.94 79 ASP A C 1
ATOM 607 O O . ASP A 1 79 ? 27.756 1.963 -28.652 1.00 80.94 79 ASP A O 1
ATOM 611 N N . PHE A 1 80 ? 25.698 2.156 -29.523 1.00 80.25 80 PHE A N 1
ATOM 612 C CA . PHE A 1 80 ? 25.478 0.720 -29.698 1.00 80.25 80 PHE A CA 1
ATOM 613 C C . PHE A 1 80 ? 26.430 0.128 -30.746 1.00 80.25 80 PHE A C 1
ATOM 615 O O . PHE A 1 80 ? 27.061 -0.902 -30.506 1.00 80.25 80 PHE A O 1
ATOM 622 N N . LYS A 1 81 ? 26.595 0.822 -31.878 1.00 80.62 81 LYS A N 1
ATOM 623 C CA . LYS A 1 81 ? 27.522 0.442 -32.946 1.00 80.62 81 LYS A CA 1
ATOM 624 C C . LYS A 1 81 ? 28.975 0.464 -32.463 1.00 80.62 81 LYS A C 1
ATOM 626 O O . LYS A 1 81 ? 29.667 -0.538 -32.614 1.00 80.62 81 LYS A O 1
ATOM 631 N N . ALA A 1 82 ? 29.408 1.540 -31.802 1.00 82.25 82 ALA A N 1
ATOM 632 C CA . ALA A 1 82 ? 30.765 1.654 -31.262 1.00 82.25 82 ALA A CA 1
ATOM 633 C C . ALA A 1 82 ? 31.095 0.545 -30.241 1.00 82.25 82 ALA A C 1
ATOM 635 O O . ALA A 1 82 ? 32.213 0.029 -30.217 1.00 82.25 82 ALA A O 1
ATOM 636 N N . MET A 1 83 ? 30.115 0.133 -29.427 1.00 81.19 83 MET A N 1
ATOM 637 C CA . MET A 1 83 ? 30.266 -0.976 -28.480 1.00 81.19 83 MET A CA 1
ATOM 638 C C . MET A 1 83 ? 30.423 -2.336 -29.181 1.00 81.19 83 MET A C 1
ATOM 640 O O . MET A 1 83 ? 31.225 -3.160 -28.741 1.00 81.19 83 MET A O 1
ATOM 644 N N . LYS A 1 84 ? 29.675 -2.577 -30.266 1.00 76.81 84 LYS A N 1
ATOM 645 C CA . LYS A 1 84 ? 29.734 -3.821 -31.051 1.00 76.81 84 LYS A CA 1
ATOM 646 C C . LYS A 1 84 ? 31.015 -3.931 -31.879 1.00 76.81 84 LYS A C 1
ATOM 648 O O . LYS A 1 84 ? 31.669 -4.967 -31.847 1.00 76.81 84 LYS A O 1
ATOM 653 N N . GLU A 1 85 ? 31.425 -2.852 -32.544 1.00 75.56 85 GLU A N 1
ATOM 654 C CA . GLU A 1 85 ? 32.658 -2.808 -33.346 1.00 75.56 85 GLU A CA 1
ATOM 655 C C . GLU A 1 85 ? 33.933 -2.907 -32.490 1.00 75.56 85 GLU A C 1
ATOM 657 O O . GLU A 1 85 ? 34.941 -3.459 -32.933 1.00 75.56 85 GLU A O 1
ATOM 662 N N . GLY A 1 86 ? 33.893 -2.426 -31.241 1.00 73.81 86 GLY A N 1
ATOM 663 C CA . GLY A 1 86 ? 34.990 -2.552 -30.277 1.00 73.81 86 GLY A CA 1
ATOM 664 C C . GLY A 1 86 ? 35.200 -3.969 -29.728 1.00 73.81 86 GLY A C 1
ATOM 665 O O . GLY A 1 86 ? 36.172 -4.202 -29.006 1.00 73.81 86 GLY A O 1
ATOM 666 N N . ASN A 1 87 ? 34.318 -4.922 -30.054 1.00 74.00 87 ASN A N 1
ATOM 667 C CA . ASN A 1 87 ? 34.365 -6.286 -29.542 1.00 74.00 87 ASN A CA 1
ATOM 668 C C . ASN A 1 87 ? 34.895 -7.262 -30.619 1.00 74.00 87 ASN A C 1
ATOM 670 O O . ASN A 1 87 ? 34.160 -7.648 -31.529 1.00 74.00 87 ASN A O 1
ATOM 674 N N . PRO A 1 88 ? 36.156 -7.734 -30.536 1.00 61.28 88 PRO A N 1
ATOM 675 C CA . PRO A 1 88 ? 36.812 -8.481 -31.619 1.00 61.28 88 PRO A CA 1
ATOM 676 C C . PRO A 1 88 ? 36.205 -9.865 -31.922 1.00 61.28 88 PRO A C 1
ATOM 678 O O . PRO A 1 88 ? 36.634 -10.527 -32.869 1.00 61.28 88 PRO A O 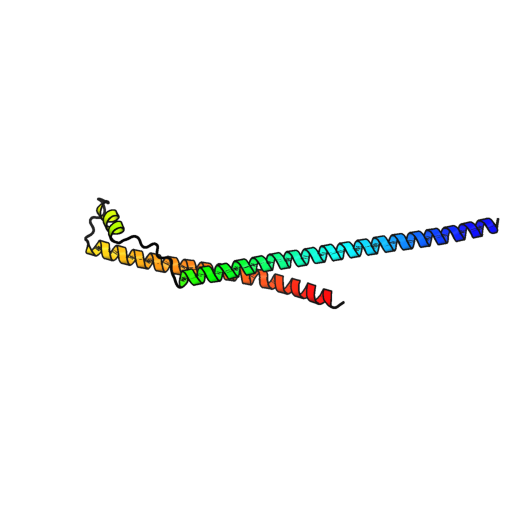1
ATOM 681 N N . LYS A 1 89 ? 35.222 -10.316 -31.130 1.00 63.44 89 LYS A N 1
ATOM 682 C CA . LYS A 1 89 ? 34.493 -11.581 -31.316 1.00 63.44 89 LYS A CA 1
ATOM 683 C C . LYS A 1 89 ? 33.220 -11.452 -32.163 1.00 63.44 89 LYS A C 1
ATOM 685 O O . LYS A 1 89 ? 32.703 -12.477 -32.591 1.00 63.44 89 LYS A O 1
ATOM 690 N N . GLU A 1 90 ? 32.734 -10.241 -32.431 1.00 62.56 90 GLU A N 1
ATOM 691 C CA . GLU A 1 90 ? 31.492 -9.998 -33.176 1.00 62.56 90 GLU A CA 1
ATOM 692 C C . GLU A 1 90 ? 31.777 -9.155 -34.425 1.00 62.56 90 GLU A C 1
ATOM 694 O O . GLU A 1 90 ? 31.526 -7.956 -34.468 1.00 62.56 90 GLU A O 1
ATOM 699 N N . LYS A 1 91 ? 32.312 -9.787 -35.476 1.00 64.38 91 LYS A N 1
ATOM 700 C CA . LYS A 1 91 ? 32.366 -9.173 -36.812 1.00 64.38 91 LYS A CA 1
ATOM 701 C C . LYS A 1 91 ? 30.992 -9.289 -37.474 1.00 64.38 91 LYS A C 1
ATOM 703 O O . LYS A 1 91 ? 30.801 -10.138 -38.337 1.00 64.38 91 LYS A O 1
ATOM 708 N N . ALA A 1 92 ? 30.042 -8.488 -37.008 1.00 69.19 92 ALA A N 1
ATOM 709 C CA . ALA A 1 92 ? 28.742 -8.328 -37.647 1.00 69.19 92 ALA A CA 1
ATOM 710 C C . ALA A 1 92 ? 28.831 -7.251 -38.740 1.00 69.19 92 ALA A C 1
ATOM 712 O O . ALA A 1 92 ? 29.576 -6.279 -38.611 1.00 69.19 92 ALA A O 1
ATOM 713 N N . THR A 1 93 ? 28.089 -7.430 -39.824 1.00 80.50 93 THR A N 1
ATOM 714 C CA . THR A 1 93 ? 27.902 -6.406 -40.857 1.00 80.50 93 THR A CA 1
ATOM 715 C C . THR A 1 93 ? 27.049 -5.249 -40.327 1.00 80.50 93 THR A C 1
ATOM 717 O O . THR A 1 93 ? 26.268 -5.408 -39.390 1.00 80.50 93 THR A O 1
ATOM 720 N N . ASP A 1 94 ? 27.165 -4.066 -40.934 1.00 78.19 94 ASP A N 1
ATOM 721 C CA . ASP A 1 94 ? 26.392 -2.880 -40.529 1.00 78.19 94 ASP A CA 1
ATOM 722 C C . ASP A 1 94 ? 24.870 -3.122 -40.527 1.00 78.19 94 ASP A C 1
ATOM 724 O O . ASP A 1 94 ? 24.155 -2.577 -39.685 1.00 78.19 94 ASP A O 1
ATOM 728 N N . GLU A 1 95 ? 24.371 -3.954 -41.444 1.00 82.88 95 GLU A N 1
ATOM 729 C CA . GLU A 1 95 ? 22.957 -4.340 -41.508 1.00 82.88 95 GLU A CA 1
ATOM 730 C C . GLU A 1 95 ? 22.552 -5.229 -40.324 1.00 82.88 95 GLU A C 1
ATOM 732 O O . GLU A 1 95 ? 21.510 -5.005 -39.708 1.00 82.88 95 GLU A O 1
ATOM 737 N N . GLU A 1 96 ? 23.407 -6.177 -39.934 1.00 83.56 96 GLU A N 1
ATOM 738 C CA . GLU A 1 96 ? 23.188 -7.032 -38.762 1.00 83.56 96 GLU A CA 1
ATOM 739 C C . GLU A 1 96 ? 23.230 -6.229 -37.453 1.00 83.56 96 GLU A C 1
ATOM 741 O O . GLU A 1 96 ? 22.456 -6.506 -36.537 1.00 83.56 96 GLU A O 1
ATOM 746 N N . ILE A 1 97 ? 24.085 -5.201 -37.359 1.00 82.94 97 ILE A N 1
ATOM 747 C CA . ILE A 1 97 ? 24.151 -4.311 -36.186 1.00 82.94 97 ILE A CA 1
ATOM 748 C C . ILE A 1 97 ? 22.867 -3.478 -36.058 1.00 82.94 97 ILE A C 1
ATOM 750 O O . ILE A 1 97 ? 22.364 -3.301 -34.946 1.00 82.94 97 ILE A O 1
ATOM 754 N N . ARG A 1 98 ? 22.299 -2.997 -37.174 1.00 85.06 98 ARG A N 1
ATOM 755 C CA . ARG A 1 98 ? 20.994 -2.310 -37.169 1.00 85.06 98 ARG A CA 1
ATOM 756 C C . ARG A 1 98 ? 19.862 -3.230 -36.747 1.00 85.06 98 ARG A C 1
ATOM 758 O O . ARG A 1 98 ? 19.085 -2.841 -35.882 1.00 85.06 98 ARG A O 1
ATOM 765 N N . ALA A 1 99 ? 19.804 -4.439 -37.301 1.00 88.25 99 ALA A N 1
ATOM 766 C CA . ALA A 1 99 ? 18.786 -5.419 -36.931 1.00 88.25 99 ALA A CA 1
ATOM 767 C C . ALA A 1 99 ? 18.845 -5.748 -35.427 1.00 88.25 99 ALA A C 1
ATOM 769 O O . ALA A 1 99 ? 17.833 -5.677 -34.737 1.00 88.25 99 ALA A O 1
ATOM 770 N N . GLN A 1 100 ? 20.046 -5.984 -34.883 1.00 85.69 100 GLN A N 1
ATOM 771 C CA . GLN A 1 100 ? 20.236 -6.219 -33.444 1.00 85.69 100 GLN A CA 1
ATOM 772 C C . GLN A 1 100 ? 19.819 -5.022 -32.580 1.00 85.69 100 GLN A C 1
ATOM 774 O O . GLN A 1 100 ? 19.300 -5.207 -31.479 1.00 85.69 100 GLN A O 1
ATOM 779 N N . TYR A 1 101 ? 20.055 -3.796 -33.051 1.00 85.31 101 TYR A N 1
ATOM 780 C CA . TYR A 1 101 ? 19.639 -2.586 -32.347 1.00 85.31 101 TYR A CA 1
ATOM 781 C C . TYR A 1 101 ? 18.114 -2.435 -32.320 1.00 85.31 101 TYR A C 1
ATOM 783 O O . TYR A 1 101 ? 17.544 -2.125 -31.274 1.00 85.31 101 TYR A O 1
ATOM 791 N N . GLU A 1 102 ? 17.443 -2.675 -33.447 1.00 88.00 102 GLU A N 1
ATOM 792 C CA . GLU A 1 102 ? 15.981 -2.630 -33.532 1.00 88.00 102 GLU A CA 1
ATOM 793 C C . GLU A 1 102 ? 15.328 -3.699 -32.650 1.00 88.00 102 GLU A C 1
ATOM 795 O O . GLU A 1 102 ? 14.411 -3.376 -31.890 1.00 88.00 102 GLU A O 1
ATOM 800 N N . ASP A 1 103 ? 15.855 -4.926 -32.663 1.00 88.62 103 ASP A N 1
ATOM 801 C CA . ASP A 1 103 ? 15.402 -6.010 -31.787 1.00 88.62 103 ASP A CA 1
ATOM 802 C C . ASP A 1 103 ? 15.593 -5.654 -30.307 1.00 88.62 103 ASP A C 1
ATOM 804 O O . ASP A 1 103 ? 14.678 -5.816 -29.496 1.00 88.62 103 ASP A O 1
ATOM 808 N N . ALA A 1 104 ? 16.754 -5.099 -29.942 1.00 85.94 104 ALA A N 1
ATOM 809 C CA . ALA A 1 104 ? 17.022 -4.656 -28.576 1.00 85.94 104 ALA A CA 1
ATOM 810 C C . ALA A 1 104 ? 16.064 -3.535 -28.136 1.00 85.94 104 ALA A C 1
ATOM 812 O O . ALA A 1 104 ? 15.552 -3.554 -27.014 1.00 85.94 104 ALA A O 1
ATOM 813 N N . LEU A 1 105 ? 15.768 -2.579 -29.024 1.00 85.06 105 LEU A N 1
ATOM 814 C CA . LEU A 1 105 ? 14.798 -1.515 -28.765 1.00 85.06 105 LEU A CA 1
ATOM 815 C C . LEU A 1 105 ? 13.380 -2.055 -28.565 1.00 85.06 105 LEU A C 1
ATOM 817 O O . LEU A 1 105 ? 12.651 -1.551 -27.705 1.00 85.06 105 LEU A O 1
ATOM 821 N N . GLN A 1 106 ? 12.960 -3.035 -29.367 1.00 87.94 106 GLN A N 1
ATOM 822 C CA . GLN A 1 106 ? 11.650 -3.662 -29.204 1.00 87.94 106 GLN A CA 1
ATOM 823 C C . GLN A 1 106 ? 11.575 -4.441 -27.892 1.00 87.94 106 GLN A C 1
ATOM 825 O O . GLN A 1 106 ? 10.645 -4.222 -27.112 1.00 87.94 106 GLN A O 1
ATOM 830 N N . PHE A 1 107 ? 12.595 -5.242 -27.589 1.00 88.81 107 PHE A N 1
ATOM 831 C CA . PHE A 1 107 ? 12.672 -6.015 -26.354 1.00 88.81 107 PHE A CA 1
ATOM 832 C C . PHE A 1 107 ? 12.605 -5.129 -25.100 1.00 88.81 107 PHE A C 1
ATOM 834 O O . PHE A 1 107 ? 11.855 -5.421 -24.167 1.00 88.81 107 PHE A O 1
ATOM 841 N N . GLU A 1 108 ? 13.327 -4.005 -25.073 1.00 87.06 108 GLU A N 1
ATOM 842 C CA . GLU A 1 108 ? 13.286 -3.069 -23.942 1.00 87.06 108 GLU A CA 1
ATOM 843 C C . GLU A 1 108 ? 11.908 -2.414 -23.767 1.00 87.06 108 GLU A C 1
ATOM 845 O O . GLU A 1 108 ? 11.409 -2.286 -22.641 1.00 87.06 108 GLU A O 1
ATOM 850 N N . LYS A 1 109 ? 11.243 -2.046 -24.871 1.00 86.56 109 LYS A N 1
ATOM 851 C CA . LYS A 1 109 ? 9.873 -1.506 -24.831 1.00 86.56 109 LYS A CA 1
ATOM 852 C C . LYS A 1 109 ? 8.886 -2.531 -24.284 1.00 86.56 109 LYS A C 1
ATOM 854 O O . LYS A 1 109 ? 8.058 -2.193 -23.436 1.00 86.56 109 LYS A O 1
ATOM 859 N N . GLU A 1 110 ? 8.970 -3.773 -24.747 1.00 90.12 110 GLU A N 1
ATOM 860 C CA . GLU A 1 110 ? 8.112 -4.863 -24.283 1.00 90.12 110 GLU A CA 1
ATOM 861 C C . GLU A 1 110 ? 8.342 -5.171 -22.807 1.00 90.12 110 GLU A C 1
ATOM 863 O O . GLU A 1 110 ? 7.385 -5.237 -22.032 1.00 90.12 110 GLU A O 1
ATOM 868 N N . ARG A 1 111 ? 9.607 -5.259 -22.386 1.00 90.38 111 ARG A N 1
ATOM 869 C CA . ARG A 1 111 ? 9.982 -5.462 -20.985 1.00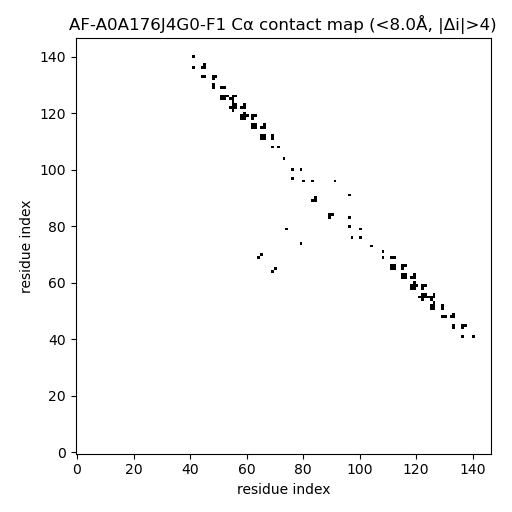 90.38 111 ARG A CA 1
ATOM 870 C C . ARG A 1 111 ? 9.446 -4.349 -20.089 1.00 90.38 111 ARG A C 1
ATOM 872 O O . ARG A 1 111 ? 8.888 -4.628 -19.029 1.00 90.38 111 ARG A O 1
ATOM 879 N N . THR A 1 112 ? 9.569 -3.096 -20.521 1.00 89.62 112 THR A N 1
ATOM 880 C CA . THR A 1 112 ? 9.057 -1.935 -19.778 1.00 89.62 112 THR A CA 1
ATOM 881 C C . THR A 1 112 ? 7.540 -2.003 -19.627 1.00 89.62 112 THR A C 1
ATOM 883 O O . THR A 1 112 ? 7.027 -1.862 -18.518 1.00 89.62 112 THR A O 1
ATOM 886 N N . ARG A 1 113 ? 6.812 -2.325 -20.704 1.00 91.19 113 ARG A N 1
ATOM 887 C CA . ARG A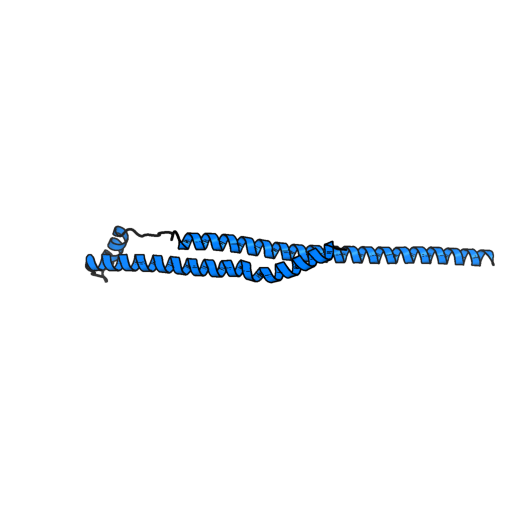 1 113 ? 5.354 -2.512 -20.658 1.00 91.19 113 ARG A CA 1
ATOM 888 C C . ARG A 1 113 ? 4.940 -3.671 -19.753 1.00 91.19 113 ARG A C 1
ATOM 890 O O . ARG A 1 113 ? 4.000 -3.524 -18.976 1.00 91.19 113 ARG A O 1
ATOM 897 N N . ALA A 1 114 ? 5.641 -4.801 -19.811 1.00 93.94 114 ALA A N 1
ATOM 898 C CA . ALA A 1 114 ? 5.374 -5.949 -18.947 1.00 93.94 114 ALA A CA 1
ATOM 899 C C . ALA A 1 114 ? 5.603 -5.609 -17.464 1.00 93.94 114 ALA A C 1
ATOM 901 O O . ALA A 1 114 ? 4.797 -5.963 -16.601 1.00 93.94 114 ALA A O 1
ATOM 902 N N . ASN A 1 115 ? 6.667 -4.863 -17.160 1.00 92.94 115 ASN A N 1
ATOM 903 C CA . ASN A 1 115 ? 6.943 -4.379 -15.810 1.00 92.94 115 ASN A CA 1
ATOM 904 C C . ASN A 1 115 ? 5.874 -3.397 -15.324 1.00 92.94 115 ASN A C 1
ATOM 906 O O . ASN A 1 115 ? 5.422 -3.516 -14.187 1.00 92.94 115 ASN A O 1
ATOM 910 N N . ALA A 1 116 ? 5.427 -2.487 -16.189 1.00 94.25 116 ALA A N 1
ATOM 911 C CA . ALA A 1 116 ? 4.344 -1.559 -15.897 1.00 94.25 116 ALA A CA 1
ATOM 912 C C . ALA A 1 116 ? 3.025 -2.297 -15.598 1.00 94.25 116 ALA A C 1
ATOM 914 O O . ALA A 1 116 ? 2.375 -2.020 -14.593 1.00 94.25 116 ALA A O 1
ATOM 915 N N . LEU A 1 117 ? 2.669 -3.320 -16.383 1.00 95.62 117 LEU A N 1
ATOM 916 C CA . LEU A 1 117 ? 1.503 -4.172 -16.103 1.00 95.62 117 LEU A CA 1
ATOM 917 C C . LEU A 1 117 ? 1.619 -4.885 -14.749 1.00 95.62 117 LEU A C 1
ATOM 919 O O . LEU A 1 117 ? 0.677 -4.872 -13.955 1.00 95.62 117 LEU A O 1
ATOM 923 N N . ASN A 1 118 ? 2.787 -5.454 -14.448 1.00 96.12 118 ASN A N 1
ATOM 924 C CA . ASN A 1 118 ? 3.054 -6.049 -13.139 1.00 96.12 118 ASN A CA 1
ATOM 925 C C . ASN A 1 118 ? 2.936 -5.018 -12.006 1.00 96.12 118 ASN A C 1
ATOM 927 O O . ASN A 1 118 ? 2.441 -5.349 -10.929 1.00 96.12 118 ASN A O 1
ATOM 931 N N . GLY A 1 119 ? 3.374 -3.780 -12.243 1.00 96.06 119 GLY A N 1
ATOM 932 C CA . GLY A 1 119 ? 3.210 -2.652 -11.330 1.00 96.06 119 GLY A CA 1
ATOM 933 C C . GLY A 1 119 ? 1.740 -2.362 -11.043 1.00 96.06 119 GLY A C 1
ATOM 934 O O . GLY A 1 119 ? 1.335 -2.392 -9.884 1.00 96.06 119 GLY A O 1
ATOM 935 N N . ILE A 1 120 ? 0.916 -2.214 -12.087 1.00 96.94 120 ILE A N 1
ATOM 936 C CA . ILE A 1 120 ? -0.534 -1.991 -11.965 1.00 96.94 120 ILE A CA 1
ATOM 937 C C . ILE A 1 120 ? -1.180 -3.093 -11.117 1.00 96.94 120 ILE A C 1
ATOM 939 O O . ILE A 1 120 ? -1.894 -2.791 -10.162 1.00 96.94 120 ILE A O 1
ATOM 943 N N . ILE A 1 121 ? -0.905 -4.366 -11.418 1.00 97.25 121 ILE A N 1
ATOM 944 C CA . ILE A 1 121 ? -1.487 -5.507 -10.691 1.00 97.25 121 ILE A CA 1
ATOM 945 C C . ILE A 1 121 ? -1.081 -5.481 -9.213 1.00 97.25 121 ILE A C 1
ATOM 947 O O . ILE A 1 121 ? -1.930 -5.628 -8.331 1.00 97.25 121 ILE A O 1
ATOM 951 N N . LYS A 1 122 ? 0.206 -5.263 -8.923 1.00 94.94 122 LYS A N 1
ATOM 952 C CA . LYS A 1 122 ? 0.709 -5.188 -7.543 1.00 94.94 122 LYS A CA 1
ATOM 953 C C . LYS A 1 122 ? 0.069 -4.028 -6.785 1.00 94.94 122 LYS A C 1
ATOM 955 O O . LYS A 1 122 ? -0.387 -4.214 -5.659 1.00 94.94 122 LYS A O 1
ATOM 960 N N . SER A 1 123 ? -0.006 -2.855 -7.402 1.00 95.69 123 SER A N 1
ATOM 961 C CA . SER A 1 123 ? -0.594 -1.655 -6.809 1.00 95.69 123 SER A CA 1
ATOM 962 C C . SER A 1 123 ? -2.103 -1.785 -6.587 1.00 95.69 123 SER A C 1
ATOM 964 O O . SER A 1 123 ? -2.600 -1.349 -5.551 1.00 95.69 123 SER A O 1
ATOM 966 N N . LEU A 1 124 ? -2.828 -2.471 -7.476 1.00 96.69 124 LEU A N 1
ATOM 967 C CA . LEU A 1 124 ? -4.225 -2.847 -7.241 1.00 96.69 124 LEU A CA 1
ATOM 968 C C . LEU A 1 124 ? -4.361 -3.818 -6.065 1.00 96.69 124 LEU A C 1
ATOM 970 O O . LEU A 1 124 ? -5.266 -3.658 -5.249 1.00 96.69 124 LEU A O 1
ATOM 974 N N . GLY A 1 125 ? -3.441 -4.776 -5.918 1.00 94.56 125 GLY A N 1
ATOM 975 C CA . GLY A 1 125 ? -3.377 -5.647 -4.741 1.00 94.56 125 GLY A CA 1
ATOM 976 C C . GLY A 1 125 ? -3.283 -4.855 -3.432 1.00 94.56 125 GLY A C 1
ATOM 977 O O . GLY A 1 125 ? -4.000 -5.156 -2.478 1.00 94.56 125 GLY A O 1
ATOM 978 N N . TRP A 1 126 ? -2.490 -3.779 -3.416 1.00 93.88 126 TRP A N 1
ATOM 979 C CA . TRP A 1 126 ? -2.383 -2.862 -2.274 1.00 93.88 126 TRP A CA 1
ATOM 980 C C . TRP A 1 126 ? -3.681 -2.111 -1.942 1.00 93.88 126 TRP A C 1
ATOM 982 O O . TRP A 1 126 ? -3.836 -1.666 -0.812 1.00 93.88 126 TRP A O 1
ATOM 992 N N . ILE A 1 127 ? -4.626 -1.997 -2.876 1.00 95.19 127 ILE A N 1
ATOM 993 C CA . ILE A 1 127 ? -5.944 -1.381 -2.647 1.00 95.19 127 ILE A CA 1
ATOM 994 C C . ILE A 1 127 ? -6.976 -2.443 -2.249 1.00 95.19 127 ILE A C 1
ATOM 996 O O . ILE A 1 127 ? -7.763 -2.249 -1.324 1.00 95.19 127 ILE A O 1
ATOM 1000 N N . VAL A 1 128 ? -6.975 -3.587 -2.935 1.00 96.50 128 VAL A N 1
ATOM 1001 C CA . VAL A 1 128 ? -7.989 -4.636 -2.765 1.00 96.50 128 VAL A CA 1
ATOM 1002 C C . VAL A 1 128 ? -7.822 -5.387 -1.442 1.00 96.50 128 VAL A C 1
ATOM 1004 O O . VAL A 1 128 ? -8.819 -5.686 -0.792 1.00 96.50 128 VAL A O 1
ATOM 1007 N N . ILE A 1 129 ? -6.591 -5.666 -1.005 1.00 93.62 129 ILE A N 1
ATOM 1008 C CA . ILE A 1 129 ? -6.313 -6.392 0.248 1.00 93.62 129 ILE A CA 1
ATOM 1009 C C . ILE A 1 129 ? -6.810 -5.650 1.507 1.00 93.62 129 ILE A C 1
ATOM 1011 O O . ILE A 1 129 ? -7.448 -6.290 2.346 1.00 93.62 129 ILE A O 1
ATOM 1015 N N . PRO A 1 130 ? -6.561 -4.338 1.697 1.00 91.50 130 PRO A N 1
ATOM 1016 C CA . PRO A 1 130 ? -7.052 -3.623 2.877 1.00 91.50 130 PRO A CA 1
ATOM 1017 C C . PRO A 1 130 ? -8.556 -3.335 2.840 1.00 91.50 130 PRO A C 1
ATOM 1019 O O . PRO A 1 130 ? -9.140 -3.060 3.888 1.00 91.50 130 PRO A O 1
ATOM 1022 N N . LEU A 1 131 ? -9.205 -3.399 1.673 1.00 94.25 131 LEU A N 1
ATOM 1023 C CA . LEU A 1 131 ? -10.604 -3.003 1.512 1.00 94.25 131 LEU A CA 1
ATOM 1024 C C . LEU A 1 131 ? -11.585 -3.813 2.393 1.00 94.25 131 LEU A C 1
ATOM 1026 O O . LEU A 1 131 ? -12.404 -3.187 3.067 1.00 94.25 131 LEU A O 1
ATOM 1030 N N . PRO A 1 132 ? -11.522 -5.159 2.483 1.00 94.75 132 PRO A N 1
ATOM 1031 C CA . PRO A 1 132 ? -12.366 -5.924 3.405 1.00 94.75 132 PRO A CA 1
ATOM 1032 C C . PRO A 1 132 ? -12.186 -5.515 4.870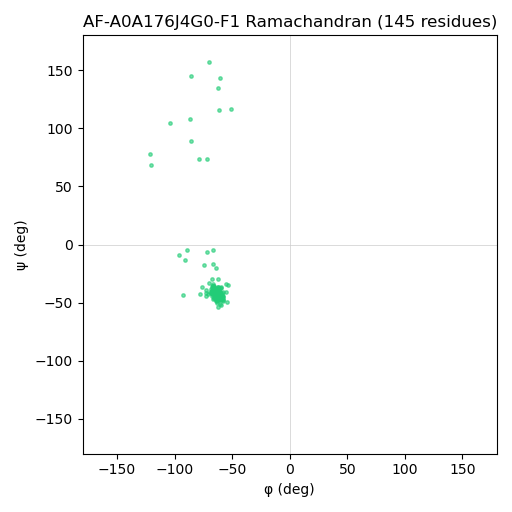 1.00 94.75 132 PRO A C 1
ATOM 1034 O O . PRO A 1 132 ? -13.169 -5.384 5.602 1.00 94.75 132 PRO A O 1
ATOM 1037 N N . VAL A 1 133 ? -10.938 -5.273 5.286 1.00 93.56 133 VAL A N 1
ATOM 1038 C CA . VAL A 1 133 ? -10.597 -4.841 6.650 1.00 93.56 133 VAL A CA 1
ATOM 1039 C C . VAL A 1 133 ? -11.198 -3.463 6.920 1.00 93.56 133 VAL A C 1
ATOM 1041 O O . VAL A 1 133 ? -11.894 -3.267 7.915 1.00 93.56 133 VAL A O 1
ATOM 1044 N N . PHE A 1 134 ? -11.007 -2.528 5.992 1.00 93.69 134 PHE A N 1
ATOM 1045 C CA . PHE A 1 134 ? -11.568 -1.186 6.060 1.00 93.69 134 PHE A CA 1
ATOM 1046 C C . PHE A 1 134 ? -13.098 -1.207 6.164 1.00 93.69 134 PHE A C 1
ATOM 1048 O O . PHE A 1 134 ? -13.666 -0.576 7.054 1.00 93.69 134 PHE A O 1
ATOM 1055 N N . LEU A 1 135 ? -13.779 -1.986 5.316 1.00 94.56 135 LEU A N 1
ATOM 1056 C CA . LEU A 1 135 ? -15.238 -2.114 5.344 1.00 94.56 135 LEU A CA 1
ATOM 1057 C C . LEU A 1 135 ? -15.744 -2.690 6.672 1.00 94.56 135 LEU A C 1
ATOM 1059 O O . LEU A 1 135 ? -16.761 -2.221 7.191 1.00 94.56 135 LEU A O 1
ATOM 1063 N N . TYR A 1 136 ? -15.049 -3.682 7.232 1.00 94.00 136 TYR A N 1
ATOM 1064 C CA . TYR A 1 136 ? -15.393 -4.264 8.529 1.00 94.00 136 TYR A CA 1
ATOM 1065 C C . TYR A 1 136 ? -15.299 -3.226 9.656 1.00 94.00 136 TYR A C 1
ATOM 1067 O O . TYR A 1 136 ? -16.280 -2.979 10.363 1.00 94.00 136 TYR A O 1
ATOM 1075 N N . PHE A 1 137 ? -14.152 -2.556 9.785 1.00 90.56 137 PHE A N 1
ATOM 1076 C CA . PHE A 1 137 ? -13.933 -1.576 10.849 1.00 90.56 137 PHE A CA 1
ATOM 1077 C C . PHE A 1 137 ? -14.765 -0.303 10.659 1.00 90.56 137 PHE A C 1
ATOM 1079 O O . PHE A 1 137 ? -15.275 0.250 11.632 1.00 90.56 137 PHE A O 1
ATOM 1086 N N . GLN A 1 138 ? -15.020 0.127 9.422 1.00 90.62 138 GLN A N 1
ATOM 1087 C CA . GLN A 1 138 ? -15.898 1.269 9.174 1.00 90.62 138 GLN A CA 1
ATOM 1088 C C . GLN A 1 138 ? -17.356 0.973 9.540 1.00 90.62 138 GLN A C 1
ATOM 1090 O O . GLN A 1 138 ? -18.053 1.857 10.050 1.00 90.62 138 GLN A O 1
ATOM 1095 N N . ARG A 1 139 ? -17.834 -0.261 9.324 1.00 90.31 139 ARG A N 1
ATOM 1096 C CA . ARG A 1 139 ? -19.152 -0.680 9.827 1.00 90.31 139 ARG A CA 1
ATOM 1097 C C . ARG A 1 139 ? -19.199 -0.618 11.352 1.00 90.31 139 ARG A C 1
ATOM 1099 O O . ARG A 1 139 ? -20.176 -0.105 11.888 1.00 90.31 139 ARG A O 1
ATOM 1106 N N . GLN A 1 140 ? -18.144 -1.067 12.033 1.0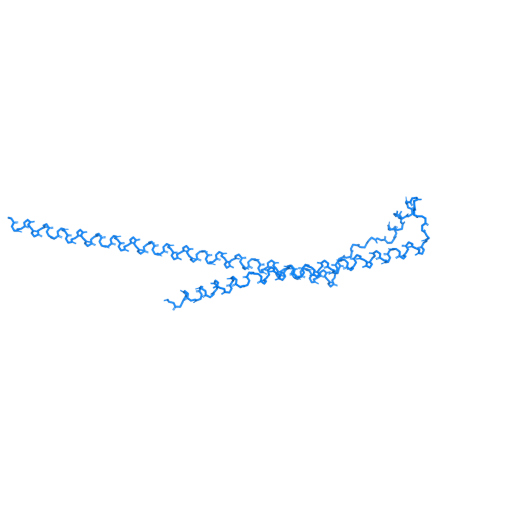0 84.75 140 GLN A N 1
ATOM 1107 C CA . GLN A 1 140 ? -18.061 -1.031 13.494 1.00 84.75 140 GLN A CA 1
ATOM 1108 C C . GLN A 1 140 ? -18.141 0.402 14.045 1.00 84.75 140 GLN A C 1
ATOM 1110 O O . GLN A 1 140 ? -18.941 0.663 14.942 1.00 84.75 140 GLN A O 1
ATOM 1115 N N . VAL A 1 141 ? -17.402 1.350 13.456 1.00 85.50 141 VAL A N 1
ATOM 1116 C CA . VAL A 1 141 ? -17.476 2.775 13.839 1.00 85.50 141 VAL A CA 1
ATOM 1117 C C . VAL A 1 141 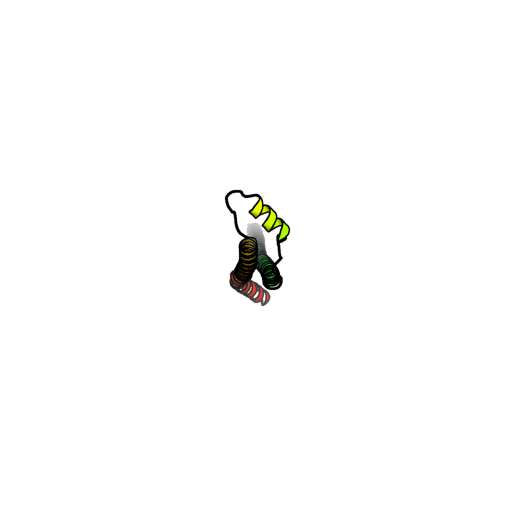? -18.875 3.346 13.614 1.00 85.50 141 VAL A C 1
ATOM 1119 O O . VAL A 1 141 ? -19.388 4.086 14.449 1.00 85.50 141 VAL A O 1
ATOM 1122 N N . ARG A 1 142 ? -19.516 3.010 12.487 1.00 85.44 142 ARG A N 1
ATOM 1123 C CA . ARG A 1 142 ? -20.854 3.523 12.160 1.00 85.44 142 ARG A CA 1
ATOM 1124 C C . ARG A 1 142 ? -21.919 3.029 13.139 1.00 85.44 142 ARG A C 1
ATOM 1126 O O . ARG A 1 142 ? -22.798 3.805 13.492 1.00 85.44 142 ARG A O 1
ATOM 1133 N N . LEU A 1 143 ? -21.844 1.765 13.551 1.00 77.25 143 LEU A N 1
ATOM 1134 C CA . LEU A 1 143 ? -22.764 1.187 14.533 1.00 77.25 143 LEU A CA 1
ATOM 1135 C C . LEU A 1 143 ? -22.557 1.812 15.917 1.00 77.25 143 LEU A C 1
ATOM 1137 O O . LEU A 1 143 ? -23.532 2.192 16.547 1.00 77.25 143 LEU A O 1
ATOM 1141 N N . SER A 1 144 ? -21.303 2.028 16.326 1.00 71.31 144 SER A N 1
ATOM 1142 C CA . SER A 1 144 ? -20.975 2.654 17.615 1.00 71.31 144 SER A CA 1
ATOM 1143 C C . SER A 1 144 ? -21.390 4.127 17.735 1.00 71.31 144 SER A C 1
ATOM 1145 O O . SER A 1 144 ? -21.401 4.649 18.840 1.00 71.31 144 SER A O 1
ATOM 1147 N N . LYS A 1 145 ? -21.673 4.820 16.624 1.00 63.03 145 LYS A N 1
ATOM 1148 C CA . LYS A 1 145 ? -22.135 6.221 16.613 1.00 63.03 145 LYS A CA 1
ATOM 1149 C C . LYS A 1 145 ? -23.661 6.372 16.687 1.00 63.03 145 LYS A C 1
ATOM 1151 O O . LYS A 1 145 ? -24.139 7.503 16.651 1.00 63.03 145 LYS A O 1
ATOM 1156 N N . LYS A 1 146 ? -24.412 5.266 16.650 1.00 55.97 146 LYS A N 1
ATOM 1157 C CA . LYS A 1 146 ? -25.883 5.269 16.581 1.00 55.97 146 LYS A CA 1
ATOM 1158 C C . LYS A 1 146 ? -26.556 5.116 17.957 1.00 55.97 146 LYS A C 1
ATOM 1160 O O . LYS A 1 146 ? -27.767 5.307 18.030 1.00 55.97 146 LYS A O 1
ATOM 1165 N N . ASP A 1 147 ? -25.774 4.819 18.991 1.00 43.22 147 ASP A N 1
ATOM 1166 C CA . ASP A 1 147 ? -26.166 4.836 20.406 1.00 43.22 147 ASP A CA 1
ATOM 1167 C C . ASP A 1 147 ? -25.734 6.164 21.051 1.00 43.22 147 ASP A C 1
ATOM 1169 O O . ASP A 1 147 ? -26.466 6.652 21.941 1.00 43.22 147 ASP A O 1
#

Mean predicted aligned error: 12.24 Å

pLDDT: mean 84.59, std 10.56, range [43.22, 97.25]

Nearest PDB structures (foldseek):
  7a0g-assembly1_JJJ  TM=4.289E-01  e=8.548E+00  Serratia marcescens
  3ja6-assembly1_I  TM=3.550E-01  e=9.608E+00  Escherichia coli

Solvent-accessible surface area (backbone atoms only — not comparable to full-atom values): 7885 Å² total; per-residue (Å²): 110,69,71,59,52,53,53,51,51,54,49,52,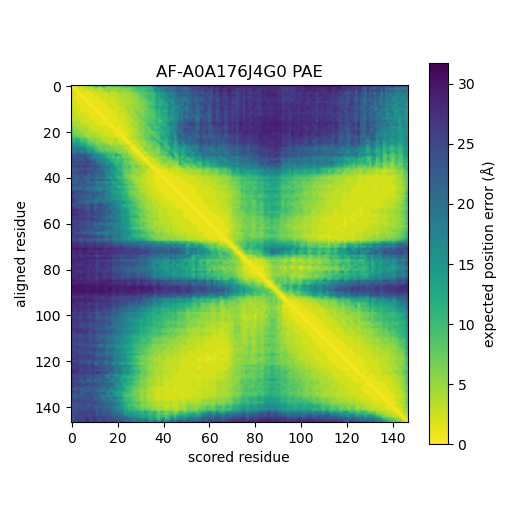52,53,52,51,52,53,49,54,52,52,52,50,51,54,52,50,54,52,52,53,51,52,54,50,53,52,51,51,52,51,50,51,53,46,48,52,34,49,53,39,32,50,55,10,52,54,39,28,54,52,18,49,44,34,47,75,58,57,79,78,87,69,77,51,68,68,58,54,48,53,58,44,70,72,35,92,87,52,90,65,53,75,67,56,52,50,52,53,50,53,51,51,54,51,52,53,52,52,52,45,36,54,50,16,51,52,36,29,55,53,17,47,45,39,36,59,67,36,42,63,57,39,55,53,52,52,50,51,55,57,59,69,71,74,117